Protein AF-A0A3D5JV58-F1 (afdb_monomer_lite)

Foldseek 3Di:
DDFDFAQVGLVVQQCCVPPPNPDHDADDDDDPGHNHHHPVRSVVSNVVVVVVVVVVD

pLDDT: mean 92.1, std 8.58, range [55.19, 98.12]

Secondary structure (DSSP, 8-state):
-----TGGGHHHHH-HHHHT-S----B-SS-SSTT--BHHHHHHHHHHHHHHHHTT-

Radius of gyration: 11.72 Å; chains: 1; bounding box: 28×20×30 Å

Structure (mmCIF, N/CA/C/O backbone):
data_AF-A0A3D5JV58-F1
#
_entry.id   AF-A0A3D5JV58-F1
#
loop_
_atom_site.group_PDB
_atom_site.id
_atom_site.type_symbol
_atom_site.label_atom_id
_atom_site.label_alt_id
_atom_site.label_comp_id
_atom_site.label_asym_id
_atom_site.label_entity_id
_atom_site.label_seq_id
_atom_site.pdbx_PDB_ins_code
_atom_site.Cartn_x
_atom_site.Cartn_y
_atom_site.Cartn_z
_atom_site.occupancy
_atom_site.B_iso_or_equiv
_atom_site.auth_seq_id
_atom_site.auth_comp_id
_atom_site.auth_asym_id
_atom_site.auth_atom_id
_atom_site.pdbx_PDB_model_num
ATOM 1 N N . LEU A 1 1 ? -7.831 10.232 -6.040 1.00 81.19 1 LEU A N 1
ATOM 2 C CA . LEU A 1 1 ? -6.686 9.329 -6.271 1.00 81.19 1 LEU A CA 1
ATOM 3 C C . LEU A 1 1 ? -5.409 10.125 -6.060 1.00 81.19 1 LEU A C 1
ATOM 5 O O . LEU A 1 1 ? -5.146 11.041 -6.830 1.00 81.19 1 LEU A O 1
ATOM 9 N N . THR A 1 2 ? -4.659 9.811 -5.014 1.00 90.81 2 THR A N 1
ATOM 10 C CA . THR A 1 2 ? -3.408 10.467 -4.627 1.00 90.81 2 THR A CA 1
ATOM 11 C C . THR A 1 2 ? -2.373 9.400 -4.281 1.00 90.81 2 THR A C 1
ATOM 13 O O . THR A 1 2 ? -2.647 8.429 -3.582 1.00 90.81 2 THR A O 1
ATOM 16 N N . MET A 1 3 ? -1.159 9.544 -4.803 1.00 91.88 3 MET A N 1
ATOM 17 C CA . MET A 1 3 ? -0.090 8.581 -4.554 1.00 91.88 3 MET A CA 1
ATOM 18 C C . MET A 1 3 ? 1.226 9.315 -4.372 1.00 91.88 3 MET A C 1
ATOM 20 O O . MET A 1 3 ? 1.576 10.186 -5.166 1.00 91.88 3 MET A O 1
ATOM 24 N N . SER A 1 4 ? 1.970 8.909 -3.350 1.00 94.25 4 SER A N 1
ATOM 25 C CA . SER A 1 4 ? 3.398 9.179 -3.270 1.00 94.25 4 SER A CA 1
ATOM 26 C C . SER A 1 4 ? 4.150 8.108 -4.070 1.00 94.25 4 SER A C 1
ATOM 28 O O . SER A 1 4 ? 3.809 6.918 -4.047 1.00 94.25 4 SER A O 1
ATOM 30 N N . MET A 1 5 ? 5.135 8.539 -4.853 1.00 93.50 5 MET A N 1
ATOM 31 C CA . MET A 1 5 ? 5.928 7.666 -5.723 1.00 93.50 5 MET A CA 1
ATOM 32 C C . MET A 1 5 ? 7.148 7.105 -4.980 1.00 93.50 5 MET A C 1
ATOM 34 O O . MET A 1 5 ? 7.509 7.582 -3.905 1.00 93.50 5 MET A O 1
ATOM 38 N N . GLY A 1 6 ? 7.800 6.093 -5.560 1.00 93.56 6 GLY A N 1
ATOM 39 C CA . GLY A 1 6 ? 8.946 5.434 -4.937 1.00 93.56 6 GLY A CA 1
ATOM 40 C C . GLY A 1 6 ? 8.551 4.473 -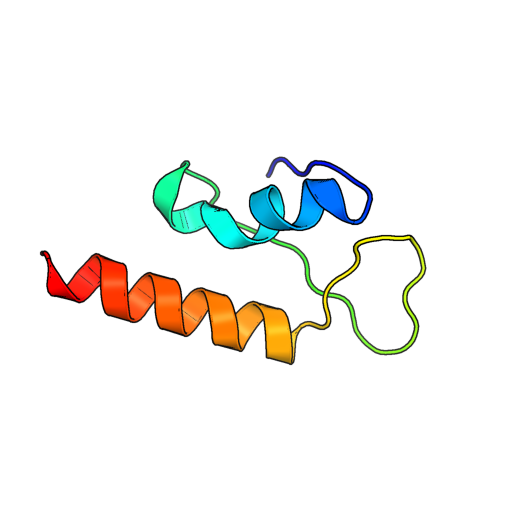3.813 1.00 93.56 6 GLY A C 1
ATOM 41 O O . GLY A 1 6 ? 7.386 4.368 -3.430 1.00 93.56 6 GLY A O 1
ATOM 42 N N . GLY A 1 7 ? 9.539 3.747 -3.284 1.00 93.69 7 GLY A N 1
ATOM 43 C CA . GLY A 1 7 ? 9.306 2.699 -2.281 1.00 93.69 7 GLY A CA 1
ATOM 44 C C . GLY A 1 7 ? 8.674 3.216 -0.985 1.00 93.69 7 GLY A C 1
ATOM 45 O O . GLY A 1 7 ? 7.750 2.603 -0.463 1.00 93.69 7 GLY A O 1
ATOM 46 N N . THR A 1 8 ? 9.097 4.385 -0.501 1.00 94.31 8 THR A N 1
ATOM 47 C CA . THR A 1 8 ? 8.522 5.008 0.706 1.00 94.31 8 THR A CA 1
ATOM 48 C C . THR A 1 8 ? 7.067 5.437 0.508 1.00 94.31 8 THR A C 1
ATOM 50 O O . THR A 1 8 ? 6.288 5.453 1.459 1.00 94.31 8 THR A O 1
ATOM 53 N N . GLY A 1 9 ? 6.669 5.742 -0.730 1.00 95.38 9 GLY A N 1
ATOM 54 C CA . GLY A 1 9 ? 5.315 6.158 -1.074 1.00 95.38 9 GLY A CA 1
ATOM 55 C C . GLY A 1 9 ? 4.287 5.026 -1.133 1.00 95.38 9 GLY A C 1
ATOM 56 O O . GLY A 1 9 ? 3.089 5.310 -1.193 1.00 95.38 9 GLY A O 1
ATOM 57 N N . VAL A 1 10 ? 4.711 3.757 -1.069 1.00 96.19 10 VAL A N 1
ATOM 58 C CA . VAL A 1 10 ? 3.827 2.577 -1.157 1.00 96.19 10 VAL A CA 1
ATOM 59 C C . VAL A 1 10 ? 2.691 2.629 -0.137 1.00 96.19 10 VAL A C 1
ATOM 61 O O . VAL A 1 10 ? 1.555 2.322 -0.487 1.00 96.19 10 VAL A O 1
ATOM 64 N N . VAL A 1 11 ? 2.945 3.111 1.084 1.00 95.44 11 VAL A N 1
ATOM 65 C CA . VAL A 1 11 ? 1.915 3.213 2.134 1.00 95.44 11 VAL A CA 1
ATOM 66 C C . VAL A 1 11 ? 0.694 4.028 1.690 1.00 95.44 11 VAL A C 1
ATOM 68 O O . VAL A 1 11 ? -0.436 3.669 2.012 1.00 95.44 11 VAL A O 1
ATOM 71 N N . SER A 1 12 ? 0.889 5.065 0.865 1.00 94.94 12 SER A N 1
ATOM 72 C CA . SER A 1 12 ? -0.217 5.883 0.349 1.00 94.94 12 SER A CA 1
ATOM 73 C C . SER A 1 12 ? -1.171 5.098 -0.558 1.00 94.94 12 SER A C 1
ATOM 75 O O . SER A 1 12 ? -2.350 5.425 -0.621 1.00 94.94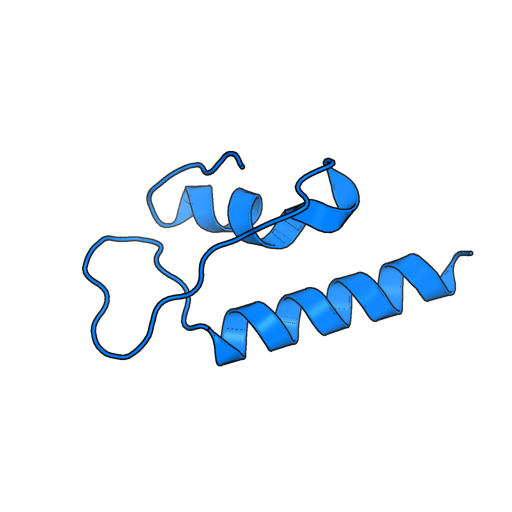 12 SER A O 1
ATOM 77 N N . ARG A 1 13 ? -0.690 4.031 -1.211 1.00 95.44 13 ARG A N 1
ATOM 78 C CA . ARG A 1 13 ? -1.476 3.147 -2.091 1.00 95.44 13 ARG A CA 1
ATOM 79 C C . ARG A 1 13 ? -2.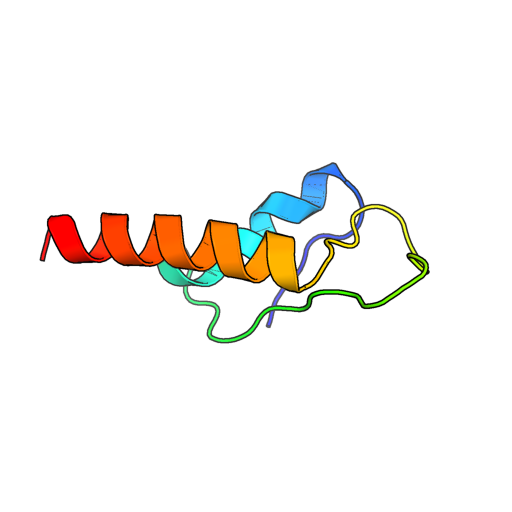268 2.099 -1.311 1.00 95.44 13 ARG A C 1
ATOM 81 O O . ARG A 1 13 ? -3.239 1.567 -1.839 1.00 95.44 13 ARG A O 1
ATOM 88 N N . LEU A 1 14 ? -1.840 1.798 -0.085 1.00 95.56 14 LEU A N 1
ATOM 89 C CA . LEU A 1 14 ? -2.450 0.795 0.791 1.00 95.56 14 LEU A CA 1
ATOM 90 C C . LEU A 1 14 ? -3.490 1.414 1.725 1.00 95.56 14 LEU A C 1
ATOM 92 O O . LEU A 1 14 ? -4.502 0.800 2.037 1.00 95.56 14 LEU A O 1
ATOM 96 N N . ALA A 1 15 ? -3.263 2.650 2.162 1.00 94.81 15 ALA A N 1
ATOM 97 C CA . ALA A 1 15 ? -4.040 3.265 3.231 1.00 94.81 15 ALA A CA 1
ATOM 98 C C . ALA A 1 15 ? -5.317 3.987 2.748 1.00 94.81 15 ALA A C 1
ATOM 100 O O . ALA A 1 15 ? -5.832 4.879 3.424 1.00 94.81 15 ALA A O 1
ATOM 101 N N . GLY A 1 16 ? -5.824 3.631 1.563 1.00 93.25 16 GLY A N 1
ATOM 102 C CA . GLY A 1 16 ? -6.943 4.325 0.927 1.00 93.25 16 GLY A CA 1
ATOM 103 C C . GLY A 1 16 ? -8.226 4.301 1.752 1.00 93.25 16 GLY A C 1
ATOM 104 O O . GLY A 1 16 ? -8.843 5.346 1.944 1.00 93.25 16 GLY A O 1
ATOM 105 N N . GLU A 1 17 ? -8.569 3.144 2.316 1.00 92.75 17 GLU A N 1
ATOM 106 C CA . GLU A 1 17 ? -9.759 2.979 3.156 1.00 92.75 17 GLU A CA 1
ATOM 107 C C . GLU A 1 17 ? -9.745 3.890 4.396 1.00 92.75 17 GLU A C 1
ATOM 109 O O . GLU A 1 17 ? -10.776 4.444 4.769 1.00 92.75 17 GLU A O 1
ATOM 114 N N . THR A 1 18 ? -8.571 4.109 4.994 1.00 91.44 18 THR A N 1
ATOM 115 C CA . THR A 1 18 ? -8.408 4.951 6.188 1.00 91.44 18 THR A CA 1
ATOM 116 C C . THR A 1 18 ? -8.426 6.444 5.862 1.00 91.44 18 THR A C 1
ATOM 118 O O . THR A 1 18 ? -8.991 7.233 6.615 1.00 91.44 18 THR A O 1
ATOM 121 N N . PHE A 1 19 ? -7.801 6.851 4.754 1.00 91.81 19 PHE A N 1
ATOM 122 C CA . PHE A 1 19 ? -7.556 8.266 4.434 1.00 91.81 19 PHE A CA 1
ATOM 123 C C . PHE A 1 19 ? -8.408 8.803 3.272 1.00 91.81 19 PHE A C 1
ATOM 125 O O . PHE A 1 19 ? -8.120 9.871 2.734 1.00 91.81 19 PHE A O 1
ATOM 132 N N . GLY A 1 20 ? -9.466 8.086 2.885 1.00 89.25 20 GLY A N 1
ATOM 133 C CA . GLY A 1 20 ? -10.485 8.578 1.952 1.00 89.25 20 GLY A CA 1
ATOM 134 C C . GLY A 1 20 ? -10.150 8.414 0.468 1.00 89.25 20 GLY A C 1
ATOM 135 O O . GLY A 1 20 ? -10.667 9.160 -0.365 1.00 89.25 20 GLY A O 1
ATOM 136 N N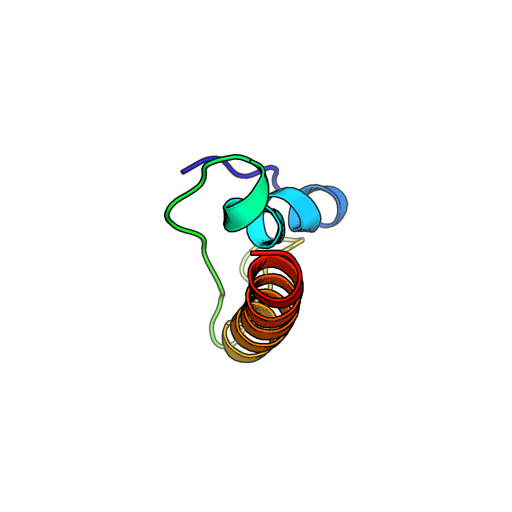 . GLN A 1 21 ? -9.301 7.452 0.101 1.00 91.31 21 GLN A N 1
ATOM 137 C CA . GLN A 1 21 ? -9.078 7.111 -1.304 1.00 91.31 21 GLN A CA 1
ATOM 138 C C . GLN A 1 21 ? -9.972 5.958 -1.751 1.00 91.31 21 GLN A C 1
ATOM 140 O O . GLN A 1 21 ? -9.851 4.841 -1.261 1.00 91.31 21 GLN A O 1
ATOM 145 N N . ALA A 1 22 ? -10.808 6.218 -2.755 1.00 92.00 22 ALA A N 1
ATOM 146 C CA . ALA A 1 22 ? -11.699 5.214 -3.335 1.00 92.00 22 ALA A CA 1
ATOM 147 C C . ALA A 1 22 ? -11.025 4.288 -4.370 1.00 92.00 22 ALA A C 1
ATOM 149 O O . ALA A 1 22 ? -11.641 3.330 -4.823 1.00 92.00 22 ALA A O 1
ATOM 150 N N . LEU A 1 23 ? -9.793 4.592 -4.796 1.00 94.50 23 LEU A N 1
ATOM 151 C CA . LEU A 1 23 ? -9.079 3.880 -5.862 1.00 94.50 23 LEU A CA 1
ATOM 152 C C . LEU A 1 23 ? -7.579 3.815 -5.551 1.00 94.50 23 LEU A C 1
ATOM 154 O O . LEU A 1 23 ? -7.031 4.751 -4.968 1.00 94.50 23 LEU A O 1
ATOM 158 N N . THR A 1 24 ? -6.916 2.747 -5.998 1.00 95.94 24 THR A N 1
ATOM 159 C CA . THR A 1 24 ? -5.457 2.555 -5.940 1.00 95.94 24 THR A CA 1
ATOM 160 C C . THR A 1 24 ? -4.973 1.738 -7.147 1.00 95.94 24 THR A C 1
ATOM 162 O O . THR A 1 24 ? -5.794 1.186 -7.878 1.00 95.94 24 THR A O 1
ATOM 165 N N . PHE A 1 25 ? -3.659 1.690 -7.392 1.00 94.38 25 PHE A N 1
ATOM 166 C CA . PHE A 1 25 ? -3.056 1.056 -8.573 1.00 94.38 25 PHE A CA 1
ATOM 167 C C . PHE A 1 25 ? -2.049 -0.028 -8.187 1.00 94.38 25 PHE A C 1
ATOM 169 O O . PHE A 1 25 ? -1.054 0.260 -7.516 1.00 94.38 25 PHE A O 1
ATOM 176 N N . GLY A 1 26 ? -2.292 -1.239 -8.692 1.00 95.12 26 GLY A N 1
ATOM 177 C CA . GLY A 1 26 ? -1.330 -2.339 -8.745 1.00 95.12 26 GLY A CA 1
ATOM 178 C C . GLY A 1 26 ? -0.761 -2.509 -10.156 1.00 95.12 26 GLY A C 1
ATOM 179 O O . GLY A 1 26 ? -1.344 -2.036 -11.132 1.00 95.12 26 GLY A O 1
ATOM 180 N N . MET A 1 27 ? 0.391 -3.159 -10.260 1.00 96.44 27 MET A N 1
ATOM 181 C CA . MET A 1 27 ? 1.052 -3.499 -11.524 1.00 96.44 27 MET A CA 1
ATOM 182 C C . MET A 1 27 ? 0.876 -4.983 -11.870 1.00 96.44 27 MET A C 1
ATOM 184 O O . MET A 1 27 ? 0.638 -5.804 -10.988 1.00 96.44 27 MET A O 1
ATOM 188 N N . ILE A 1 28 ? 1.064 -5.322 -13.148 1.00 97.25 28 ILE A N 1
ATOM 189 C CA . ILE A 1 28 ? 1.121 -6.698 -13.661 1.00 97.25 28 ILE A CA 1
ATOM 190 C C . ILE A 1 28 ? 2.440 -6.868 -14.422 1.00 97.25 28 ILE A C 1
ATOM 192 O O . ILE A 1 28 ? 2.800 -6.015 -15.234 1.00 97.25 28 ILE A O 1
ATOM 196 N N . GLY A 1 29 ? 3.160 -7.963 -14.172 1.00 95.31 29 GLY A N 1
ATOM 197 C CA . GLY A 1 29 ? 4.414 -8.275 -14.864 1.00 95.31 29 GLY A CA 1
ATOM 198 C C . GLY A 1 29 ? 5.624 -7.487 -14.354 1.00 95.31 29 GLY A C 1
ATOM 199 O O . GLY A 1 29 ? 5.991 -7.593 -13.188 1.00 95.31 29 GLY A O 1
ATOM 200 N N . THR A 1 30 ? 6.299 -6.749 -15.235 1.00 95.19 30 THR A N 1
ATOM 201 C CA . THR A 1 30 ? 7.551 -6.057 -14.895 1.00 95.19 30 THR A CA 1
ATOM 202 C C . THR A 1 30 ? 7.270 -4.650 -14.369 1.00 95.19 30 THR A C 1
ATOM 204 O O . THR A 1 30 ? 6.604 -3.876 -15.064 1.00 95.19 30 THR A O 1
ATOM 207 N N . PRO A 1 31 ? 7.808 -4.264 -13.197 1.00 93.31 31 PRO A N 1
ATOM 208 C CA . PRO A 1 31 ? 7.627 -2.917 -12.687 1.00 93.31 31 PRO A CA 1
ATOM 209 C C . PRO A 1 31 ? 8.292 -1.887 -13.611 1.00 93.31 31 PRO A C 1
ATOM 211 O O . PRO A 1 31 ? 9.467 -2.006 -13.952 1.00 93.31 31 PRO A O 1
ATOM 214 N N . SER A 1 32 ? 7.554 -0.844 -13.991 1.00 92.19 32 SER A N 1
ATOM 215 C CA . SER A 1 32 ? 8.055 0.265 -14.814 1.00 92.19 32 SER A CA 1
ATOM 216 C C . SER A 1 32 ? 8.652 1.417 -14.000 1.00 92.19 32 SER A C 1
ATOM 218 O O . SER A 1 32 ? 9.285 2.306 -14.567 1.00 92.19 32 SER A O 1
ATOM 220 N N . ALA A 1 33 ? 8.469 1.419 -12.675 1.00 91.88 33 ALA A N 1
ATOM 221 C CA . ALA A 1 33 ? 9.019 2.424 -11.770 1.00 91.88 33 ALA A CA 1
ATOM 222 C C . ALA A 1 33 ? 9.207 1.872 -10.340 1.00 91.88 33 ALA A C 1
ATOM 224 O O . ALA A 1 33 ? 8.493 0.947 -9.940 1.00 91.88 33 ALA A O 1
ATOM 225 N N . PRO A 1 34 ? 10.109 2.460 -9.527 1.00 91.25 34 PRO A N 1
ATOM 226 C CA . PRO A 1 34 ? 10.277 2.076 -8.127 1.00 91.25 34 PRO A CA 1
ATOM 227 C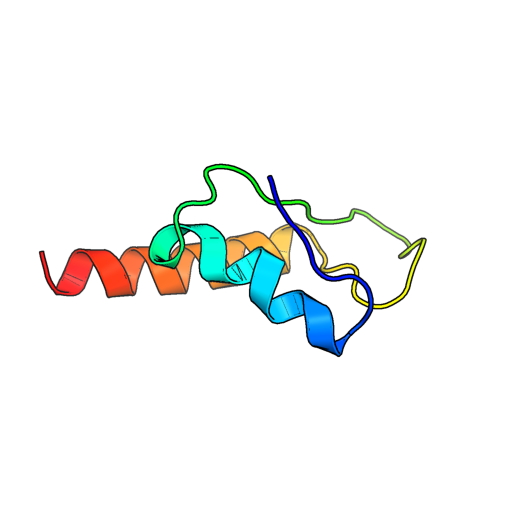 C . PRO A 1 34 ? 8.995 2.267 -7.304 1.00 91.25 34 PRO A C 1
ATOM 229 O O . PRO A 1 34 ? 8.318 3.292 -7.414 1.00 91.25 34 PRO A O 1
ATOM 232 N N . GLY A 1 35 ? 8.697 1.307 -6.424 1.00 92.56 35 GLY A N 1
ATOM 233 C CA . GLY A 1 35 ? 7.530 1.360 -5.533 1.00 92.56 35 GLY A CA 1
ATOM 234 C C . GLY A 1 35 ? 6.209 0.927 -6.175 1.00 92.56 35 GLY A C 1
ATOM 235 O O . GLY A 1 35 ? 5.148 1.165 -5.601 1.00 92.56 35 GLY A O 1
ATOM 236 N N . GLN A 1 36 ? 6.248 0.311 -7.358 1.00 96.06 36 GLN A N 1
ATOM 237 C CA . GLN A 1 36 ? 5.098 -0.418 -7.881 1.00 96.06 36 GLN A CA 1
ATOM 238 C C . GLN A 1 36 ? 4.874 -1.706 -7.082 1.00 96.06 36 GLN A C 1
ATOM 240 O O . GLN A 1 36 ? 5.826 -2.397 -6.723 1.00 96.06 36 GLN A O 1
ATOM 245 N N . VAL A 1 37 ? 3.607 -1.995 -6.792 1.00 96.69 37 VAL A N 1
ATOM 246 C CA . VAL A 1 37 ? 3.170 -3.172 -6.035 1.00 96.69 37 VAL A CA 1
ATOM 247 C C . VAL A 1 37 ? 2.388 -4.067 -6.981 1.00 96.69 37 VAL A C 1
ATOM 249 O O . VAL A 1 37 ? 1.536 -3.575 -7.720 1.00 96.69 37 VAL A O 1
ATOM 252 N N . GLU A 1 38 ? 2.697 -5.357 -6.976 1.00 97.62 38 GLU A N 1
ATOM 253 C CA . GLU A 1 38 ? 1.968 -6.372 -7.736 1.00 97.62 38 GLU A CA 1
ATOM 254 C C . GLU A 1 38 ? 0.484 -6.401 -7.300 1.00 97.62 38 GLU A C 1
ATOM 256 O O . GLU A 1 38 ? 0.168 -6.168 -6.128 1.00 97.62 38 GLU A O 1
ATOM 261 N N . VAL A 1 39 ? -0.438 -6.569 -8.254 1.00 97.88 39 VAL A N 1
ATOM 262 C CA . VAL A 1 39 ? -1.880 -6.405 -8.024 1.00 97.88 39 VAL A CA 1
ATOM 263 C C . VAL A 1 39 ? -2.466 -7.436 -7.053 1.00 97.88 39 VAL A C 1
ATOM 265 O O . VAL A 1 39 ? -3.281 -7.057 -6.211 1.00 97.88 39 VAL A O 1
ATOM 268 N N . GLU A 1 40 ? -2.032 -8.694 -7.095 1.00 98.12 40 GLU A N 1
ATOM 269 C CA . GLU A 1 40 ? -2.468 -9.751 -6.170 1.00 98.12 40 GLU A CA 1
ATOM 270 C C . GLU A 1 40 ? -1.979 -9.474 -4.739 1.00 98.12 40 GLU A C 1
ATOM 272 O O . GLU A 1 40 ? -2.735 -9.610 -3.770 1.00 98.12 40 GLU A O 1
ATOM 277 N N . GLN A 1 41 ? -0.737 -9.002 -4.584 1.00 97.12 41 GLN A N 1
ATOM 278 C CA . GLN A 1 41 ? -0.201 -8.593 -3.278 1.00 97.12 41 GLN A CA 1
ATOM 279 C C . GLN A 1 41 ? -0.943 -7.380 -2.717 1.00 97.12 41 GLN A C 1
ATOM 281 O O . GLN A 1 41 ? -1.329 -7.368 -1.546 1.00 97.12 41 GLN A O 1
ATOM 286 N N . LEU A 1 42 ? -1.173 -6.367 -3.557 1.00 97.31 42 LEU A N 1
ATOM 287 C CA . LEU A 1 42 ? -1.937 -5.179 -3.190 1.00 97.31 42 LEU A CA 1
ATOM 288 C C . LEU A 1 42 ? -3.339 -5.566 -2.710 1.00 97.31 42 LEU A C 1
ATOM 290 O O . LEU A 1 42 ? -3.759 -5.140 -1.635 1.00 97.31 42 LEU A O 1
ATOM 294 N N . GLN A 1 43 ? -4.038 -6.409 -3.471 1.00 97.81 43 GLN A N 1
ATOM 295 C CA . GLN A 1 43 ? -5.370 -6.888 -3.117 1.00 97.81 43 GLN A CA 1
ATOM 296 C C . GLN A 1 43 ? -5.371 -7.633 -1.779 1.00 97.81 43 GLN A C 1
ATOM 298 O O . GLN A 1 43 ? -6.230 -7.367 -0.940 1.00 97.81 43 GLN A O 1
ATOM 303 N N . SER A 1 44 ? -4.393 -8.512 -1.556 1.00 98.12 44 SER A N 1
ATOM 304 C CA . SER A 1 44 ? -4.276 -9.287 -0.315 1.00 98.12 44 SER A CA 1
ATOM 305 C C . SER A 1 44 ? -4.145 -8.379 0.912 1.00 98.12 44 SER A C 1
ATOM 307 O O . SER A 1 44 ? -4.841 -8.568 1.909 1.00 98.12 44 SER A O 1
ATOM 309 N N . VAL A 1 45 ? -3.308 -7.338 0.838 1.00 97.06 45 VAL A N 1
ATOM 310 C CA . VAL A 1 45 ? -3.147 -6.374 1.941 1.00 97.06 45 VAL A CA 1
ATOM 311 C C . VAL A 1 45 ? -4.419 -5.557 2.162 1.00 97.06 45 VAL A C 1
ATOM 313 O O . VAL A 1 45 ? -4.837 -5.373 3.306 1.00 97.06 45 VAL A O 1
ATOM 316 N N . LEU A 1 46 ? -5.062 -5.087 1.089 1.00 96.75 46 LEU A N 1
ATOM 317 C CA . LEU A 1 46 ? -6.314 -4.334 1.196 1.00 96.75 46 LEU A CA 1
ATOM 318 C C . LEU A 1 46 ? -7.424 -5.169 1.839 1.00 96.75 46 LEU A C 1
ATOM 320 O O . LEU A 1 46 ? -8.175 -4.644 2.651 1.00 96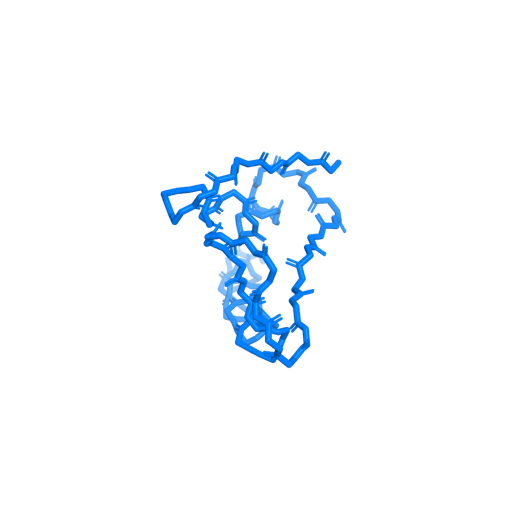.75 46 LEU A O 1
ATOM 324 N N . GLN A 1 47 ? -7.502 -6.468 1.542 1.00 96.56 47 GLN A N 1
ATOM 325 C CA . GLN A 1 47 ? -8.460 -7.370 2.186 1.00 96.56 47 GLN A CA 1
ATOM 326 C C . GLN A 1 47 ? -8.202 -7.518 3.687 1.00 96.56 47 GLN A C 1
ATOM 328 O O . GLN A 1 47 ? -9.153 -7.508 4.465 1.00 96.56 47 GLN A O 1
ATOM 333 N N . VAL A 1 48 ? -6.937 -7.603 4.113 1.00 96.31 48 VAL A N 1
ATOM 334 C CA . VAL A 1 48 ? -6.581 -7.631 5.543 1.00 96.31 48 VAL A CA 1
ATOM 335 C C . VAL A 1 48 ? -6.994 -6.333 6.236 1.00 96.31 48 VAL A C 1
ATOM 337 O O . VAL A 1 48 ? -7.605 -6.377 7.307 1.00 96.31 48 VAL A O 1
ATOM 340 N N . ILE A 1 49 ? -6.694 -5.181 5.626 1.00 94.44 49 ILE A N 1
ATOM 341 C CA . ILE A 1 49 ? -7.094 -3.866 6.149 1.00 94.44 49 ILE A CA 1
ATOM 342 C C . ILE A 1 49 ? -8.618 -3.790 6.261 1.00 94.44 49 ILE A C 1
ATOM 344 O O . ILE A 1 49 ? -9.125 -3.421 7.317 1.00 94.44 49 ILE A O 1
ATOM 348 N N . HIS A 1 50 ? -9.333 -4.207 5.219 1.00 95.00 50 HIS A N 1
ATOM 349 C CA . HIS A 1 50 ? -10.789 -4.175 5.174 1.00 95.00 50 HIS A CA 1
ATOM 350 C C . HIS A 1 50 ? -11.439 -5.088 6.219 1.00 95.00 50 HIS A C 1
ATOM 352 O O . HIS A 1 50 ? -12.335 -4.679 6.951 1.00 95.00 50 HIS A O 1
ATOM 358 N N . ALA A 1 51 ? -10.966 -6.329 6.346 1.00 94.62 51 ALA A N 1
ATOM 359 C CA . ALA A 1 51 ? -11.454 -7.248 7.372 1.00 94.62 51 ALA A CA 1
ATOM 360 C C . ALA A 1 51 ? -11.217 -6.689 8.787 1.00 94.62 51 ALA A C 1
ATOM 362 O O . ALA A 1 51 ? -12.066 -6.827 9.666 1.00 94.62 51 ALA A O 1
ATOM 363 N N . SER A 1 52 ? -10.088 -6.006 8.994 1.00 91.69 52 SER A N 1
ATOM 364 C CA . SER A 1 52 ? -9.734 -5.406 10.285 1.00 91.69 52 SER A CA 1
ATOM 365 C C . SER A 1 52 ? -10.518 -4.124 10.581 1.00 91.69 52 SER A C 1
ATOM 367 O O . SER A 1 52 ? -10.843 -3.861 11.736 1.00 91.69 52 SER A O 1
ATOM 369 N N . SER A 1 53 ? -10.842 -3.323 9.561 1.00 85.81 53 SER A N 1
ATOM 370 C CA . SER A 1 53 ? -11.615 -2.083 9.705 1.00 85.81 53 SER A CA 1
ATOM 371 C C . SER A 1 53 ? -13.092 -2.356 10.009 1.00 85.81 53 SER A C 1
ATOM 373 O O . SER A 1 53 ? -13.737 -1.563 10.696 1.00 85.81 53 SER A O 1
ATOM 375 N N . GLN A 1 54 ? -13.628 -3.476 9.514 1.00 79.00 54 GLN A N 1
ATOM 376 C CA . GLN A 1 54 ? -14.993 -3.913 9.799 1.00 79.00 54 GLN A CA 1
ATOM 377 C C . GLN A 1 54 ? -15.126 -4.611 11.149 1.00 79.00 54 GLN A C 1
ATOM 379 O O . GLN A 1 54 ? -16.178 -4.511 11.761 1.00 79.00 54 GLN A O 1
ATOM 384 N N . ALA A 1 55 ? -14.071 -5.251 11.662 1.00 63.62 55 ALA A N 1
ATOM 385 C CA . ALA A 1 55 ? -14.105 -5.914 12.968 1.00 63.62 55 ALA A CA 1
ATOM 386 C C . ALA A 1 55 ? -14.377 -4.959 14.156 1.00 63.62 55 ALA A C 1
ATOM 388 O O . ALA A 1 55 ? -14.643 -5.425 15.262 1.00 63.62 55 ALA A O 1
ATOM 389 N N . GLY A 1 56 ? -14.300 -3.640 13.941 1.00 58.66 56 GLY A N 1
ATOM 390 C CA . GLY A 1 56 ? -14.632 -2.603 14.925 1.00 58.66 56 GLY A CA 1
ATOM 391 C C . GLY A 1 56 ? -15.893 -1.782 14.618 1.00 58.66 56 GLY A C 1
ATOM 392 O O . GLY A 1 56 ? -16.117 -0.787 15.308 1.00 58.66 56 GLY A O 1
ATOM 393 N N . ARG A 1 57 ? -16.674 -2.140 13.590 1.00 55.19 57 ARG A N 1
ATOM 394 C CA . ARG A 1 57 ? -18.001 -1.567 13.295 1.00 55.19 57 ARG A CA 1
ATOM 395 C C . ARG A 1 57 ? -19.094 -2.548 13.697 1.00 55.19 57 ARG A C 1
ATOM 397 O O . ARG A 1 57 ? -20.139 -2.056 14.173 1.00 55.19 57 ARG A O 1
#

Sequence (57 aa):
LTMSMGGTGVVSRLAGETFGQALTFGMIGTPSAPGQVEVEQLQSVLQVIHASSQAGR